Protein AF-A0A2N9E1W4-F1 (afdb_monomer)

pLDDT: mean 73.81, std 16.15, range [37.22, 89.12]

Structure (mmCIF, N/CA/C/O backbone):
data_AF-A0A2N9E1W4-F1
#
_entry.id   AF-A0A2N9E1W4-F1
#
loop_
_atom_site.group_PDB
_atom_site.id
_atom_site.type_symbol
_atom_site.label_atom_id
_atom_site.label_alt_id
_atom_site.label_comp_id
_atom_site.label_asym_id
_atom_site.label_entity_id
_atom_site.label_seq_id
_atom_site.pdbx_PDB_ins_code
_atom_site.Cartn_x
_atom_site.Cartn_y
_atom_site.Cartn_z
_atom_site.occupancy
_atom_site.B_iso_or_equiv
_atom_site.auth_seq_id
_atom_site.auth_comp_id
_atom_site.auth_asym_id
_atom_site.auth_atom_id
_atom_site.pdbx_PDB_model_num
ATOM 1 N N . MET A 1 1 ? -3.552 24.841 -20.305 1.00 37.22 1 MET A N 1
ATOM 2 C CA . MET A 1 1 ? -2.198 24.341 -19.989 1.00 37.22 1 MET A CA 1
ATOM 3 C C . MET A 1 1 ? -2.360 22.920 -19.470 1.00 37.22 1 MET A C 1
ATOM 5 O O . MET A 1 1 ? -2.765 22.790 -18.323 1.00 37.22 1 MET A O 1
ATOM 9 N N . PRO A 1 2 ? -2.221 21.868 -20.293 1.00 41.38 2 PRO A N 1
ATOM 10 C CA . PRO A 1 2 ? -2.474 20.516 -19.816 1.00 41.38 2 PRO A CA 1
ATOM 11 C C . PRO A 1 2 ? -1.180 19.870 -19.306 1.00 41.38 2 PRO A C 1
ATOM 13 O O . PRO A 1 2 ? -0.161 19.918 -19.985 1.00 41.38 2 PRO A O 1
ATOM 16 N N . ALA A 1 3 ? -1.242 19.373 -18.068 1.00 41.91 3 ALA A N 1
ATOM 17 C CA . ALA A 1 3 ? -0.801 18.071 -17.537 1.00 41.91 3 ALA A CA 1
ATOM 18 C C . ALA A 1 3 ? 0.482 17.349 -18.026 1.00 41.91 3 ALA A C 1
ATOM 20 O O . ALA A 1 3 ? 0.708 16.224 -17.608 1.00 41.91 3 ALA A O 1
ATOM 21 N N . VAL A 1 4 ? 1.349 17.935 -18.852 1.00 42.50 4 VAL A N 1
ATOM 22 C CA . VAL A 1 4 ? 2.433 17.187 -19.533 1.00 42.50 4 VAL A CA 1
ATOM 23 C C . VAL A 1 4 ? 3.766 17.181 -18.755 1.00 42.50 4 VAL A C 1
ATOM 25 O O . VAL A 1 4 ? 4.711 16.500 -19.133 1.00 42.50 4 VAL A O 1
ATOM 28 N N . ILE A 1 5 ? 3.877 17.907 -17.636 1.00 44.47 5 ILE A N 1
ATOM 29 C CA . ILE A 1 5 ? 5.156 18.027 -16.903 1.00 44.47 5 ILE A CA 1
ATOM 30 C C . ILE A 1 5 ? 5.393 16.868 -15.919 1.00 44.47 5 ILE A C 1
ATOM 32 O O . ILE A 1 5 ? 6.541 16.610 -15.569 1.00 44.47 5 ILE A O 1
ATOM 36 N N . LEU A 1 6 ? 4.357 16.127 -15.510 1.00 42.59 6 LEU A N 1
ATOM 37 C CA . LEU A 1 6 ? 4.530 15.062 -14.513 1.00 42.59 6 LEU A CA 1
ATOM 38 C C . LEU A 1 6 ? 4.748 13.667 -15.122 1.00 42.59 6 LEU A C 1
ATOM 40 O O . LEU A 1 6 ? 5.399 12.839 -14.496 1.00 42.59 6 LEU A O 1
ATOM 44 N N . GLU A 1 7 ? 4.302 13.422 -16.358 1.00 43.50 7 GLU A N 1
ATOM 45 C CA . GLU A 1 7 ? 4.431 12.098 -16.994 1.00 43.50 7 GLU A CA 1
ATOM 46 C C . GLU A 1 7 ? 5.845 11.798 -17.536 1.00 43.50 7 GLU A C 1
ATOM 48 O O . GLU A 1 7 ? 6.194 10.640 -17.737 1.00 43.50 7 GLU A O 1
ATOM 53 N N . ASN A 1 8 ? 6.705 12.811 -17.709 1.00 40.19 8 ASN A N 1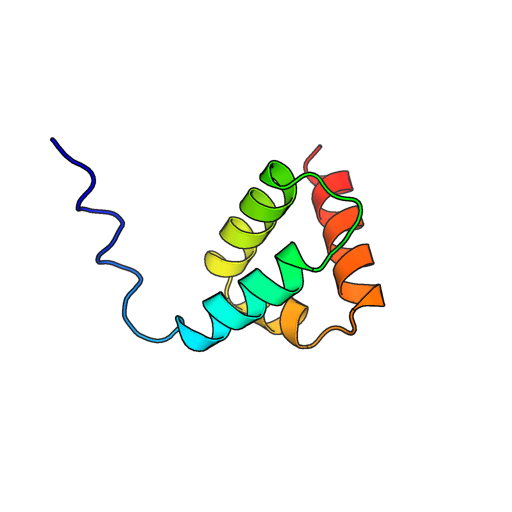
ATOM 54 C CA . ASN A 1 8 ? 8.012 12.653 -18.369 1.00 40.19 8 ASN A CA 1
ATOM 55 C C . ASN A 1 8 ? 9.237 12.563 -17.434 1.00 40.19 8 ASN A C 1
ATOM 57 O O . ASN A 1 8 ? 10.358 12.472 -17.933 1.00 40.19 8 ASN A O 1
ATOM 61 N N . PHE A 1 9 ? 9.071 12.589 -16.105 1.00 41.09 9 PHE A N 1
ATOM 62 C CA . PHE A 1 9 ? 10.207 12.513 -15.165 1.00 41.09 9 PHE A CA 1
ATOM 63 C C . PHE A 1 9 ? 10.405 11.126 -14.521 1.00 41.09 9 PHE A C 1
ATOM 65 O O . PHE A 1 9 ? 11.463 10.874 -13.955 1.00 41.09 9 PHE A O 1
ATOM 72 N N . LEU A 1 10 ? 9.441 10.204 -14.648 1.00 47.22 10 LEU A N 1
ATOM 73 C CA . LEU A 1 10 ? 9.496 8.872 -14.015 1.00 47.22 10 LEU A CA 1
ATOM 74 C C . LEU A 1 10 ? 9.697 7.693 -14.992 1.00 47.22 10 LEU A C 1
ATOM 76 O O . LEU A 1 10 ? 9.899 6.568 -14.550 1.00 47.22 10 LEU A O 1
ATOM 80 N N . ALA A 1 11 ? 9.709 7.925 -16.307 1.00 48.75 11 ALA A N 1
ATOM 81 C CA . ALA A 1 11 ? 9.635 6.874 -17.338 1.00 48.75 11 ALA A CA 1
ATOM 82 C C . ALA A 1 11 ? 10.945 6.088 -17.616 1.00 48.75 11 ALA A C 1
ATOM 84 O O . ALA A 1 11 ? 11.197 5.679 -18.747 1.00 48.75 11 ALA A O 1
ATOM 85 N N . GLY A 1 12 ? 11.832 5.916 -16.633 1.00 42.97 12 GLY A N 1
ATOM 86 C CA . GLY A 1 12 ? 13.190 5.411 -16.881 1.00 42.97 12 GLY A CA 1
ATOM 87 C C . GLY A 1 12 ? 13.467 3.962 -16.486 1.00 42.97 12 GLY A C 1
ATOM 88 O O . GLY A 1 12 ? 13.929 3.178 -17.311 1.00 42.97 12 GLY A O 1
ATOM 89 N N . CYS A 1 13 ? 13.273 3.620 -15.209 1.00 42.16 13 CYS A N 1
ATOM 90 C CA . CYS A 1 13 ? 13.888 2.413 -14.637 1.00 42.16 13 CYS A CA 1
ATOM 91 C C . CYS A 1 13 ? 13.028 1.658 -13.602 1.00 42.16 13 CYS A C 1
ATOM 93 O O . CYS A 1 13 ? 13.452 0.589 -13.166 1.00 42.16 13 CYS A O 1
ATOM 95 N N . ASP A 1 14 ? 11.839 2.154 -13.240 1.00 53.00 14 ASP A N 1
ATOM 96 C CA . ASP A 1 14 ? 11.040 1.633 -12.112 1.00 53.00 14 ASP A CA 1
ATOM 97 C C . ASP A 1 14 ? 9.709 0.961 -12.498 1.00 53.00 14 ASP A C 1
ATOM 99 O O . ASP A 1 14 ? 9.074 0.361 -11.635 1.00 53.00 14 ASP A O 1
ATOM 103 N N . ASP A 1 15 ? 9.291 0.975 -13.770 1.00 53.97 15 ASP A N 1
ATOM 104 C CA . ASP A 1 15 ? 7.957 0.492 -14.192 1.00 53.97 15 ASP A CA 1
ATOM 105 C C . ASP A 1 15 ? 7.650 -0.955 -13.771 1.00 53.97 15 ASP A C 1
ATOM 107 O O . ASP A 1 15 ? 6.518 -1.278 -13.410 1.00 53.97 15 ASP A O 1
ATOM 111 N N . PHE A 1 16 ? 8.655 -1.836 -13.764 1.00 54.56 16 PHE A N 1
ATOM 112 C CA . PHE A 1 16 ? 8.455 -3.222 -13.338 1.00 54.56 16 PHE A CA 1
ATOM 113 C C . PHE A 1 16 ? 8.190 -3.331 -11.828 1.00 54.56 16 PHE A C 1
ATOM 115 O O . PHE A 1 16 ? 7.291 -4.059 -11.409 1.00 54.56 16 PHE A O 1
ATOM 122 N N . ILE A 1 17 ? 8.931 -2.576 -11.005 1.00 67.50 17 ILE A N 1
ATOM 123 C CA . ILE A 1 17 ? 8.738 -2.572 -9.548 1.00 67.50 17 ILE A CA 1
ATOM 124 C C . ILE A 1 17 ? 7.453 -1.824 -9.189 1.00 67.50 17 ILE A C 1
ATOM 126 O O . ILE A 1 17 ? 6.727 -2.273 -8.308 1.00 67.50 17 ILE A O 1
ATOM 130 N N . ALA A 1 18 ? 7.135 -0.734 -9.890 1.00 71.06 18 ALA A N 1
ATOM 131 C CA . ALA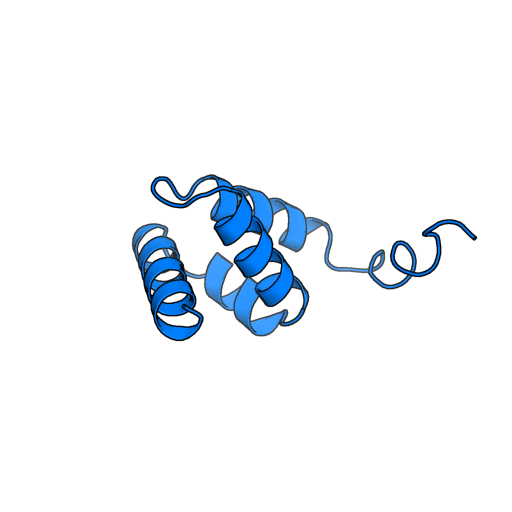 A 1 18 ? 5.912 0.032 -9.690 1.00 71.06 18 ALA A CA 1
ATOM 132 C C . ALA A 1 18 ? 4.659 -0.812 -9.962 1.00 71.06 18 ALA A C 1
ATOM 134 O O . ALA A 1 18 ? 3.726 -0.781 -9.162 1.00 71.06 18 ALA A O 1
ATOM 135 N N . ASN A 1 19 ? 4.652 -1.617 -11.030 1.00 77.06 19 ASN A N 1
ATOM 136 C CA . ASN A 1 19 ? 3.518 -2.483 -11.347 1.00 77.06 19 ASN A CA 1
ATOM 137 C C . ASN A 1 19 ? 3.326 -3.603 -10.308 1.00 77.06 19 ASN A C 1
ATOM 139 O O . ASN A 1 19 ? 2.216 -3.795 -9.814 1.00 77.06 19 ASN A O 1
ATOM 143 N N . GLU A 1 20 ? 4.393 -4.313 -9.918 1.00 83.06 20 GLU A N 1
ATOM 144 C CA . GLU A 1 20 ? 4.281 -5.350 -8.878 1.00 83.06 20 GLU A CA 1
ATOM 145 C C . GLU A 1 20 ? 3.915 -4.763 -7.504 1.00 83.06 20 GLU A C 1
ATOM 147 O O . GLU A 1 20 ? 3.160 -5.368 -6.738 1.00 83.06 20 GLU A O 1
ATOM 152 N N . LEU A 1 21 ? 4.431 -3.574 -7.184 1.00 83.31 21 LEU A N 1
ATOM 153 C CA . LEU A 1 21 ? 4.100 -2.863 -5.956 1.00 83.31 21 LEU A CA 1
ATOM 154 C C . LEU A 1 21 ? 2.630 -2.439 -5.948 1.00 83.31 21 LEU A C 1
ATOM 156 O O . LEU A 1 21 ? 1.960 -2.610 -4.931 1.00 83.31 21 LEU A O 1
ATOM 160 N N . TYR A 1 22 ? 2.124 -1.933 -7.073 1.00 82.88 22 TYR A N 1
ATOM 161 C CA . TYR A 1 22 ? 0.725 -1.555 -7.224 1.00 82.88 22 TYR A CA 1
ATOM 162 C C . TYR A 1 22 ? -0.185 -2.756 -6.972 1.00 82.88 22 TYR A C 1
ATOM 164 O O . TYR A 1 22 ? -1.070 -2.684 -6.121 1.00 82.88 22 TYR A O 1
ATOM 172 N N . GLU A 1 23 ? 0.088 -3.894 -7.615 1.00 83.88 23 GLU A N 1
ATOM 173 C CA . GLU A 1 23 ? -0.664 -5.124 -7.363 1.00 83.88 23 GLU A CA 1
ATOM 174 C C . GLU A 1 23 ? -0.581 -5.547 -5.896 1.00 83.88 23 GLU A C 1
ATOM 176 O O . GLU A 1 23 ? -1.610 -5.856 -5.298 1.00 83.88 23 GLU A O 1
ATOM 181 N N . ALA A 1 24 ? 0.608 -5.519 -5.283 1.00 83.44 24 ALA A N 1
ATOM 182 C CA . ALA A 1 24 ? 0.817 -5.897 -3.885 1.00 83.44 24 ALA A CA 1
ATOM 183 C C . ALA A 1 24 ? 0.088 -4.987 -2.880 1.00 83.44 24 ALA A C 1
ATOM 185 O O . ALA A 1 24 ? -0.318 -5.451 -1.810 1.00 83.44 24 ALA A O 1
ATOM 186 N N . VAL A 1 25 ? -0.051 -3.699 -3.195 1.00 82.69 25 VAL A N 1
ATOM 187 C CA . VAL A 1 25 ? -0.793 -2.728 -2.385 1.00 82.69 25 VAL A CA 1
ATOM 188 C C . VAL A 1 25 ? -2.296 -2.925 -2.593 1.00 82.69 25 VAL A C 1
ATOM 190 O O . VAL A 1 25 ? -3.019 -3.081 -1.611 1.00 82.69 25 VAL A O 1
ATOM 193 N N . MET A 1 26 ? -2.752 -3.031 -3.844 1.00 81.81 26 MET A N 1
ATOM 194 C CA . MET A 1 26 ? -4.169 -3.185 -4.198 1.00 81.81 26 MET A CA 1
ATOM 195 C C . MET A 1 26 ? -4.760 -4.546 -3.813 1.00 81.81 26 MET A C 1
ATOM 197 O O . MET A 1 26 ? -5.948 -4.634 -3.519 1.00 81.81 26 MET A O 1
ATOM 201 N N . THR A 1 27 ? -3.950 -5.605 -3.722 1.00 82.69 27 THR A N 1
ATOM 202 C CA . THR A 1 27 ? -4.395 -6.898 -3.158 1.00 82.69 27 THR A CA 1
ATOM 203 C C . THR A 1 27 ? -4.562 -6.874 -1.640 1.00 82.69 27 THR A C 1
ATOM 205 O O . THR A 1 27 ? -5.044 -7.854 -1.066 1.00 82.69 27 THR A O 1
ATOM 208 N N . THR A 1 28 ? -4.179 -5.794 -0.952 1.00 79.62 28 THR A N 1
ATOM 209 C CA . THR A 1 28 ? -4.384 -5.710 0.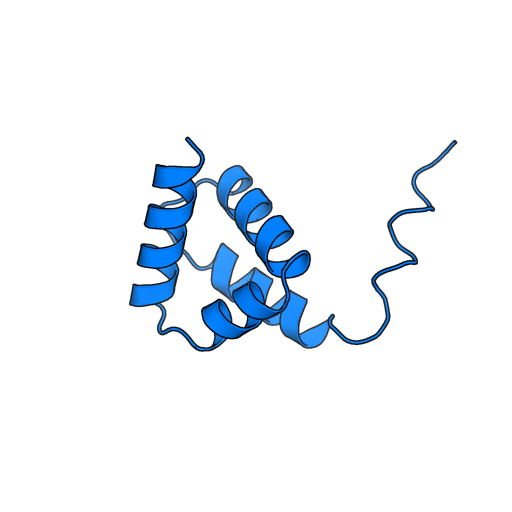495 1.00 79.62 28 THR A CA 1
ATOM 210 C C . THR A 1 28 ? -5.840 -5.370 0.807 1.00 79.62 28 THR A C 1
ATOM 212 O O . THR A 1 28 ? -6.246 -4.211 0.831 1.00 79.62 28 THR A O 1
ATOM 215 N N . GLU A 1 29 ? -6.624 -6.400 1.115 1.00 76.00 29 GLU A N 1
ATOM 216 C CA . GLU A 1 29 ? -8.019 -6.247 1.523 1.00 76.00 29 GLU A CA 1
ATOM 217 C C . GLU A 1 29 ? -8.161 -5.571 2.901 1.00 76.00 29 GLU A C 1
ATOM 219 O O . GLU A 1 29 ? -7.430 -5.871 3.856 1.00 76.00 29 GLU A O 1
ATOM 224 N N . GLY A 1 30 ? -9.168 -4.699 3.021 1.00 79.75 30 GLY A N 1
ATOM 225 C CA . GLY A 1 30 ? -9.534 -4.022 4.271 1.00 79.75 30 GLY A CA 1
ATOM 226 C C . GLY A 1 30 ? -9.146 -2.544 4.362 1.00 79.75 30 GLY A C 1
ATOM 227 O O . GLY A 1 30 ? -9.352 -1.950 5.417 1.00 79.75 30 GLY A O 1
ATOM 228 N N . PHE A 1 31 ? -8.632 -1.948 3.283 1.00 81.06 31 PHE A N 1
ATOM 229 C CA . PHE A 1 31 ? -8.372 -0.508 3.176 1.00 81.06 31 PHE A CA 1
ATOM 230 C C . PHE A 1 31 ? -9.159 0.099 2.017 1.00 81.06 31 PHE A C 1
ATOM 232 O O . PHE A 1 31 ? -9.474 -0.589 1.047 1.00 81.06 31 PHE A O 1
ATOM 239 N N . ALA A 1 32 ? -9.477 1.389 2.122 1.00 83.94 32 ALA A N 1
ATOM 240 C CA . ALA A 1 32 ? -10.090 2.123 1.024 1.00 83.94 32 ALA A CA 1
ATOM 241 C C . ALA A 1 32 ? -9.064 2.370 -0.094 1.00 83.94 32 ALA A C 1
ATOM 243 O O . ALA A 1 32 ? -7.892 2.637 0.178 1.00 83.94 32 ALA A O 1
ATOM 244 N N . GLU A 1 33 ? -9.514 2.318 -1.347 1.00 78.69 33 GLU A N 1
ATOM 245 C CA . GLU A 1 33 ? -8.663 2.490 -2.534 1.00 78.69 33 GLU A CA 1
ATOM 246 C C . GLU A 1 33 ? -7.918 3.836 -2.526 1.00 78.69 33 GLU A C 1
ATOM 248 O O . GLU A 1 33 ? -6.737 3.896 -2.850 1.00 78.69 33 GLU A O 1
ATOM 253 N N . GLU A 1 34 ? -8.564 4.898 -2.037 1.00 80.38 34 GLU A N 1
ATOM 254 C CA . GLU A 1 34 ? -7.965 6.228 -1.846 1.00 80.38 34 GLU A CA 1
ATOM 255 C C . GLU A 1 34 ? -6.783 6.229 -0.862 1.00 80.38 34 GLU A C 1
ATOM 257 O O . GLU A 1 34 ? -5.781 6.915 -1.073 1.00 80.38 34 GLU A O 1
ATOM 262 N N . MET A 1 35 ? -6.860 5.416 0.195 1.00 83.31 35 MET A N 1
ATOM 263 C CA . MET A 1 35 ? -5.782 5.271 1.171 1.00 83.31 35 MET A CA 1
ATOM 264 C C . MET A 1 35 ? -4.627 4.469 0.569 1.00 83.31 35 MET A C 1
ATOM 266 O O . MET A 1 35 ? -3.461 4.835 0.718 1.00 83.31 35 MET A O 1
ATOM 270 N N . LEU A 1 36 ? -4.952 3.391 -0.147 1.00 84.38 36 LEU A N 1
ATOM 271 C CA . LEU A 1 36 ? -3.978 2.558 -0.848 1.00 84.38 36 LEU A CA 1
ATOM 272 C C . LEU A 1 36 ? -3.225 3.349 -1.927 1.00 84.38 36 LEU A C 1
ATOM 274 O O . LEU A 1 36 ? -2.003 3.237 -2.001 1.00 84.38 36 LEU A O 1
ATOM 278 N N . ALA A 1 37 ? -3.917 4.204 -2.684 1.00 83.12 37 ALA A N 1
ATOM 279 C CA . ALA A 1 37 ? -3.305 5.113 -3.651 1.00 83.12 37 ALA A CA 1
ATOM 280 C C . ALA A 1 37 ? -2.316 6.081 -2.977 1.00 83.12 37 ALA A C 1
ATOM 282 O O . ALA A 1 37 ? -1.171 6.184 -3.405 1.00 83.12 37 ALA A O 1
ATOM 283 N N . SER A 1 38 ? -2.697 6.701 -1.853 1.00 83.50 38 SER A N 1
ATOM 284 C CA . SER A 1 38 ? -1.791 7.585 -1.103 1.00 83.50 38 SER A CA 1
ATOM 285 C C . SER A 1 38 ? -0.553 6.858 -0.564 1.00 83.50 38 SER A C 1
ATOM 287 O O . SER A 1 38 ? 0.546 7.416 -0.573 1.00 83.50 38 SER A O 1
ATOM 289 N N . ALA A 1 39 ? -0.712 5.622 -0.082 1.00 85.12 39 ALA A N 1
ATOM 290 C CA . ALA A 1 39 ? 0.411 4.812 0.375 1.00 85.12 39 ALA A CA 1
ATOM 291 C C . ALA A 1 39 ? 1.335 4.424 -0.789 1.00 85.12 39 ALA A C 1
ATOM 293 O O . ALA A 1 39 ? 2.555 4.445 -0.631 1.00 85.12 39 ALA A O 1
ATOM 294 N N . PHE A 1 40 ? 0.762 4.098 -1.947 1.00 83.38 40 PHE A N 1
ATOM 295 C CA . PHE A 1 40 ? 1.504 3.785 -3.162 1.00 83.38 40 PHE A CA 1
ATOM 296 C C . PHE A 1 40 ? 2.328 4.982 -3.649 1.00 83.38 40 PHE A C 1
ATOM 298 O O . PHE A 1 40 ? 3.534 4.835 -3.836 1.00 83.38 40 PHE A O 1
ATOM 305 N N . ASP A 1 41 ? 1.732 6.174 -3.738 1.00 84.38 41 ASP A N 1
ATOM 306 C CA . ASP A 1 41 ? 2.438 7.401 -4.130 1.00 84.38 41 ASP A CA 1
ATOM 307 C C . ASP A 1 41 ? 3.646 7.671 -3.221 1.00 84.38 41 ASP A C 1
ATOM 309 O O . ASP A 1 41 ? 4.737 7.989 -3.697 1.00 84.38 41 ASP A O 1
ATOM 313 N N . TYR A 1 42 ? 3.493 7.456 -1.909 1.00 83.62 42 TYR A N 1
ATOM 314 C CA . TYR A 1 42 ? 4.594 7.576 -0.951 1.00 83.62 42 TYR A CA 1
ATOM 315 C C . TYR A 1 42 ? 5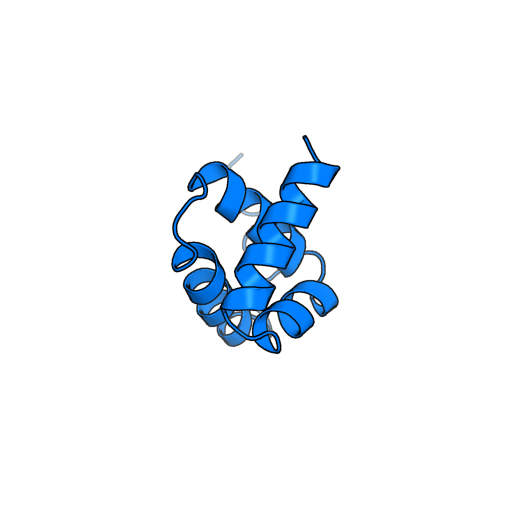.714 6.550 -1.192 1.00 83.62 42 TYR A C 1
ATOM 317 O O . TYR A 1 42 ? 6.894 6.881 -1.077 1.00 83.62 42 TYR A O 1
ATOM 325 N N . MET A 1 43 ? 5.375 5.304 -1.529 1.00 83.31 43 MET A N 1
ATOM 326 C CA . MET A 1 43 ? 6.362 4.258 -1.816 1.00 83.31 43 MET A CA 1
ATOM 327 C C . MET A 1 43 ? 7.075 4.452 -3.160 1.00 83.31 43 MET A C 1
ATOM 329 O O . MET A 1 43 ? 8.237 4.069 -3.276 1.00 83.31 43 MET A O 1
ATOM 333 N N . ILE A 1 44 ? 6.396 5.030 -4.155 1.00 78.69 44 ILE A N 1
ATOM 334 C CA . ILE A 1 44 ? 6.991 5.425 -5.439 1.00 78.69 44 ILE A CA 1
ATOM 335 C C . ILE A 1 44 ? 7.925 6.617 -5.239 1.00 78.69 44 ILE A C 1
ATOM 337 O O . ILE A 1 44 ? 9.024 6.646 -5.789 1.00 78.69 44 ILE A O 1
ATOM 341 N N . GLN A 1 45 ? 7.524 7.576 -4.404 1.00 80.19 45 GLN A N 1
ATOM 342 C CA . GLN A 1 45 ? 8.368 8.711 -4.053 1.00 80.19 45 GLN A CA 1
ATOM 343 C C . GLN A 1 45 ? 9.604 8.283 -3.241 1.00 80.19 45 GLN A C 1
ATOM 345 O O . GLN A 1 45 ? 10.681 8.851 -3.418 1.00 80.19 45 GLN A O 1
ATOM 350 N N . GLU A 1 46 ? 9.470 7.276 -2.372 1.00 82.12 46 GLU A N 1
ATOM 351 C CA . GLU A 1 46 ? 10.562 6.718 -1.572 1.00 82.12 46 GLU A CA 1
ATOM 352 C C . GLU A 1 46 ? 10.851 5.260 -1.968 1.00 82.12 46 GLU A C 1
ATOM 354 O O . GLU A 1 46 ? 10.424 4.306 -1.311 1.00 82.12 46 GLU A O 1
ATOM 359 N N . GLU A 1 47 ? 11.670 5.084 -3.008 1.00 79.06 47 GLU A N 1
ATOM 360 C CA . GLU A 1 47 ? 12.053 3.785 -3.594 1.00 79.06 47 GLU A CA 1
ATOM 361 C C . GLU A 1 47 ? 12.530 2.751 -2.543 1.00 79.06 47 GLU A C 1
ATOM 363 O O . GLU A 1 47 ? 12.311 1.542 -2.669 1.00 79.06 47 GLU A O 1
ATOM 368 N N . LYS A 1 48 ? 13.164 3.199 -1.447 1.00 84.38 48 LYS A N 1
ATOM 369 C CA . LYS A 1 48 ? 13.580 2.327 -0.330 1.00 84.38 48 LYS A CA 1
ATOM 370 C C . LYS A 1 48 ? 12.394 1.683 0.383 1.00 84.38 48 LYS A C 1
ATOM 372 O O . LYS A 1 48 ? 12.482 0.521 0.786 1.00 84.38 48 LYS A O 1
ATOM 377 N N . VAL A 1 49 ? 11.308 2.430 0.561 1.00 83.25 49 VAL A N 1
ATOM 378 C CA . VAL A 1 49 ? 10.078 1.944 1.187 1.00 83.25 49 VAL A CA 1
ATOM 379 C C . VAL A 1 49 ? 9.382 0.969 0.245 1.00 83.25 49 VAL A C 1
ATOM 381 O O . VAL A 1 49 ? 9.042 -0.124 0.697 1.00 83.25 49 VAL A O 1
ATOM 384 N N . GLY A 1 50 ? 9.264 1.295 -1.048 1.00 82.88 50 GLY A N 1
ATOM 385 C CA . GLY A 1 50 ? 8.713 0.383 -2.058 1.00 82.88 50 GLY A CA 1
ATOM 386 C C . GLY A 1 50 ? 9.457 -0.957 -2.102 1.00 82.88 50 GLY A C 1
ATOM 387 O O . GLY A 1 50 ? 8.851 -2.023 -1.963 1.00 82.88 50 GLY A O 1
ATOM 388 N N . ARG A 1 51 ? 10.797 -0.929 -2.141 1.00 81.62 51 ARG A N 1
ATOM 389 C CA . ARG A 1 51 ? 11.618 -2.154 -2.079 1.00 81.62 51 ARG A CA 1
ATOM 390 C C . ARG A 1 51 ? 11.438 -2.934 -0.775 1.00 81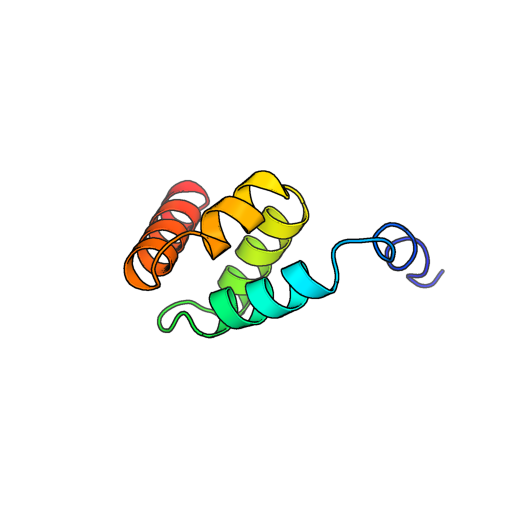.62 51 ARG A C 1
ATOM 392 O O . ARG A 1 51 ? 11.314 -4.160 -0.799 1.00 81.62 51 ARG A O 1
ATOM 399 N N . ALA A 1 52 ? 11.393 -2.251 0.369 1.00 84.69 52 ALA A N 1
ATOM 400 C CA . ALA A 1 52 ? 11.165 -2.900 1.659 1.00 84.69 52 ALA A CA 1
ATOM 401 C C . ALA A 1 52 ? 9.751 -3.493 1.779 1.00 84.69 52 ALA A C 1
ATOM 403 O O . ALA A 1 52 ? 9.574 -4.496 2.469 1.00 84.69 52 ALA A O 1
ATOM 404 N N . PHE A 1 53 ? 8.751 -2.892 1.135 1.00 84.25 53 PHE A N 1
ATOM 405 C CA . PHE A 1 53 ? 7.379 -3.390 1.091 1.00 84.25 53 PHE A CA 1
ATOM 406 C C . PHE A 1 53 ? 7.271 -4.660 0.241 1.00 84.25 53 PHE A C 1
ATOM 408 O O . PHE A 1 53 ? 6.689 -5.656 0.680 1.00 84.25 53 PHE A O 1
ATOM 415 N N . MET A 1 54 ? 7.924 -4.677 -0.921 1.00 82.44 54 MET A N 1
ATOM 416 C CA . MET A 1 54 ? 7.996 -5.858 -1.783 1.00 82.44 54 MET A CA 1
ATOM 417 C C . MET A 1 54 ? 8.697 -7.037 -1.102 1.00 82.44 54 MET A C 1
ATOM 419 O O . MET A 1 54 ? 8.194 -8.159 -1.154 1.00 82.44 54 MET A O 1
ATOM 423 N N . ALA A 1 55 ? 9.782 -6.782 -0.363 1.00 84.19 55 ALA A N 1
ATOM 424 C CA . ALA A 1 55 ? 10.497 -7.806 0.404 1.00 84.19 55 ALA A CA 1
ATOM 425 C C . 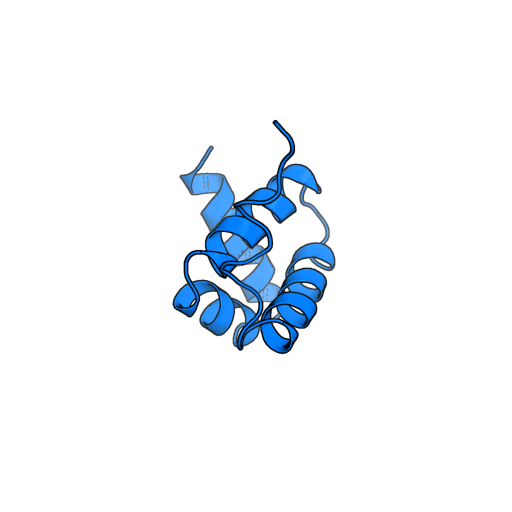ALA A 1 55 ? 9.712 -8.354 1.618 1.00 84.19 55 ALA A C 1
ATOM 427 O O . ALA A 1 55 ? 10.084 -9.381 2.190 1.00 84.19 55 ALA A O 1
ATOM 428 N N . LYS A 1 56 ? 8.638 -7.680 2.054 1.00 81.25 56 LYS A N 1
ATOM 429 C CA . LYS A 1 56 ? 7.805 -8.117 3.184 1.00 81.25 56 LYS A CA 1
ATOM 430 C C . LYS A 1 56 ? 6.795 -9.176 2.751 1.00 81.25 56 LYS A C 1
ATOM 432 O O . LYS A 1 56 ? 6.196 -9.099 1.684 1.00 81.25 56 LYS A O 1
ATOM 437 N N . ALA A 1 57 ? 6.532 -10.124 3.650 1.00 83.25 57 ALA A N 1
ATOM 438 C CA . ALA A 1 57 ? 5.432 -11.071 3.504 1.00 83.25 57 ALA A CA 1
ATOM 439 C C . ALA A 1 57 ? 4.064 -10.349 3.525 1.00 83.25 57 ALA A C 1
ATOM 441 O O . ALA A 1 57 ? 3.945 -9.315 4.188 1.00 83.25 57 ALA A O 1
ATOM 442 N N . PRO A 1 58 ? 3.000 -10.916 2.921 1.00 80.50 58 PRO A N 1
ATOM 443 C CA . PRO A 1 58 ? 1.674 -10.285 2.855 1.00 80.50 58 PRO A CA 1
ATOM 444 C C . PRO A 1 58 ? 1.123 -9.823 4.216 1.00 80.50 58 PRO A C 1
ATOM 446 O O . PRO A 1 58 ? 0.589 -8.726 4.343 1.00 80.50 58 PRO A O 1
ATOM 449 N N . LYS A 1 59 ? 1.351 -10.607 5.281 1.00 83.88 59 LYS A N 1
ATOM 450 C CA . LYS A 1 59 ? 0.966 -10.236 6.658 1.00 83.88 59 LYS A CA 1
ATOM 451 C C . LYS A 1 59 ? 1.662 -8.960 7.154 1.00 83.88 59 LYS A C 1
ATOM 453 O O . LYS A 1 59 ? 1.061 -8.166 7.868 1.00 83.88 59 LYS A O 1
ATOM 458 N N . LEU A 1 60 ? 2.926 -8.765 6.779 1.00 85.81 60 LEU A N 1
ATOM 459 C CA . LEU A 1 60 ? 3.715 -7.588 7.146 1.00 85.81 60 LEU A CA 1
ATOM 460 C C . LEU A 1 60 ? 3.395 -6.379 6.263 1.00 85.81 60 LEU A C 1
ATOM 462 O O . LEU A 1 60 ? 3.532 -5.256 6.736 1.00 85.81 60 LEU A O 1
ATOM 466 N N . ARG A 1 61 ? 2.968 -6.595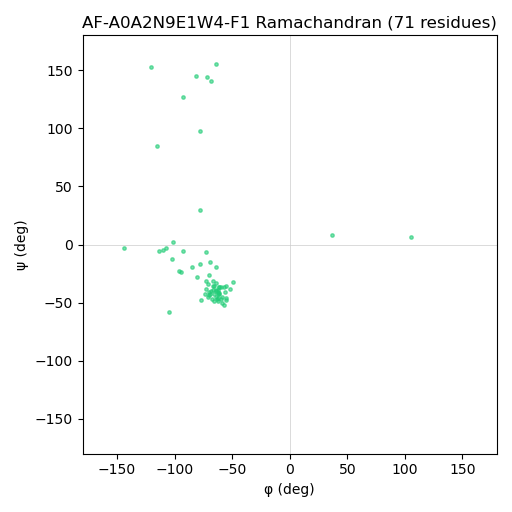 5.012 1.00 85.50 61 ARG A N 1
ATOM 467 C CA . ARG A 1 61 ? 2.462 -5.534 4.126 1.00 85.50 61 ARG A CA 1
ATOM 468 C C . ARG A 1 61 ? 1.200 -4.903 4.702 1.00 85.50 61 ARG A C 1
ATOM 470 O O . ARG A 1 61 ? 1.149 -3.686 4.848 1.00 85.50 61 ARG A O 1
ATOM 477 N N . LYS A 1 62 ? 0.257 -5.738 5.156 1.00 85.56 62 LYS A N 1
ATOM 478 C CA . LYS A 1 62 ? -0.937 -5.275 5.873 1.00 85.56 62 LYS A CA 1
ATOM 479 C C . LYS A 1 62 ? -0.573 -4.464 7.118 1.00 85.56 62 LYS A C 1
ATOM 481 O O . LYS A 1 62 ? -0.998 -3.325 7.235 1.00 85.56 62 LYS A O 1
ATOM 486 N N . LEU A 1 63 ? 0.280 -5.004 7.993 1.00 88.38 63 LEU A N 1
ATOM 487 C CA . LEU A 1 63 ? 0.719 -4.301 9.207 1.00 88.38 63 LEU A CA 1
ATOM 488 C C . LEU A 1 63 ? 1.423 -2.968 8.896 1.00 88.38 63 LEU A C 1
ATOM 490 O O . LEU A 1 63 ? 1.282 -1.993 9.630 1.00 88.38 63 LEU A O 1
ATOM 494 N N . TRP A 1 64 ? 2.205 -2.922 7.814 1.00 89.12 64 TRP A N 1
ATOM 495 C CA . TRP A 1 64 ? 2.862 -1.696 7.374 1.00 89.12 64 TRP A CA 1
ATOM 496 C C . TRP A 1 64 ? 1.835 -0.635 6.972 1.00 89.12 64 TRP A C 1
ATOM 498 O O . TRP A 1 64 ? 1.964 0.500 7.422 1.00 89.12 64 TRP A O 1
ATOM 508 N N . LEU A 1 65 ? 0.812 -1.016 6.199 1.00 87.19 65 LEU A N 1
ATOM 509 C CA . LEU A 1 65 ? -0.285 -0.131 5.800 1.00 87.19 65 LEU A CA 1
ATOM 510 C C . LEU A 1 65 ? -1.076 0.355 7.022 1.00 87.19 65 LEU A C 1
ATOM 512 O O . LEU A 1 65 ? -1.264 1.557 7.170 1.00 87.19 65 LEU A O 1
ATOM 516 N N . GLU A 1 66 ? -1.430 -0.533 7.959 1.00 88.19 66 GLU A N 1
ATOM 517 C CA . GLU A 1 66 ? -2.089 -0.155 9.224 1.00 88.19 66 GLU A CA 1
ATOM 518 C C . GLU A 1 66 ? -1.274 0.885 9.998 1.00 88.19 66 GLU A C 1
ATOM 520 O O . GLU A 1 66 ? -1.807 1.899 1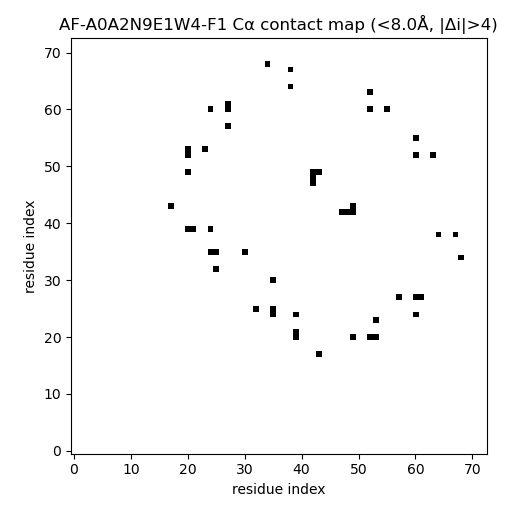0.443 1.00 88.19 66 GLU A O 1
ATOM 525 N N . ASN A 1 67 ? 0.036 0.669 10.126 1.00 88.75 67 ASN A N 1
ATOM 526 C CA . ASN A 1 67 ? 0.924 1.591 10.826 1.00 88.75 67 ASN A CA 1
ATOM 527 C C . ASN A 1 67 ? 1.152 2.901 10.051 1.00 88.75 67 ASN A C 1
ATOM 529 O O . ASN A 1 67 ? 1.325 3.946 10.674 1.00 88.75 67 ASN A O 1
ATOM 533 N N . TYR A 1 68 ? 1.178 2.865 8.718 1.00 86.25 68 TYR A N 1
ATOM 534 C CA . TYR A 1 68 ? 1.274 4.063 7.886 1.00 86.25 68 TYR A CA 1
ATOM 535 C C . TYR A 1 68 ? 0.018 4.922 8.044 1.00 86.25 68 TYR A C 1
ATOM 537 O O . TYR A 1 68 ? 0.124 6.109 8.342 1.00 86.25 68 TYR A O 1
ATOM 545 N N . PHE A 1 69 ? -1.167 4.325 7.942 1.00 84.19 69 PHE A N 1
ATOM 546 C CA . PHE A 1 69 ? -2.423 5.052 8.098 1.00 84.19 69 PHE A CA 1
ATOM 547 C C . PHE A 1 69 ? -2.648 5.522 9.534 1.00 84.19 69 PHE A C 1
ATOM 549 O O . PHE A 1 69 ? -3.014 6.670 9.736 1.00 84.19 69 PHE A O 1
ATOM 556 N N . SER A 1 70 ? -2.312 4.709 10.539 1.00 84.00 70 SER A N 1
ATOM 557 C CA . SER A 1 70 ? -2.406 5.109 11.951 1.00 84.00 70 SER A CA 1
ATOM 558 C C . SER A 1 70 ? -1.468 6.258 12.342 1.00 84.00 70 SER A C 1
ATOM 560 O O . SER A 1 70 ? -1.659 6.841 13.405 1.00 84.00 70 SER A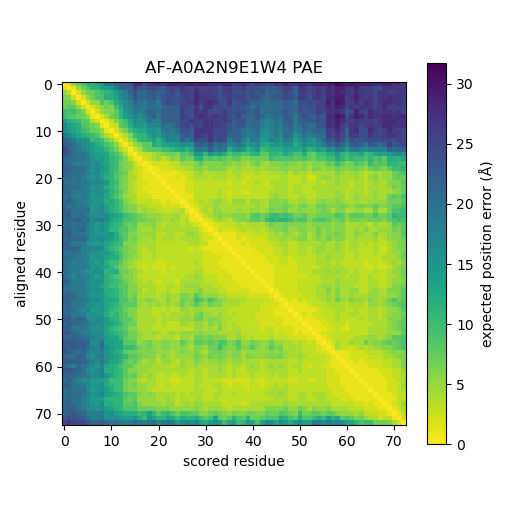 O 1
ATOM 562 N N . LYS A 1 71 ? -0.414 6.534 11.564 1.00 78.56 71 LYS A N 1
ATOM 563 C CA . LYS A 1 71 ? 0.521 7.642 11.822 1.00 78.56 71 LYS A CA 1
ATOM 564 C C . LYS A 1 71 ? 0.198 8.907 11.032 1.00 78.56 71 LYS A C 1
ATOM 566 O O . LYS A 1 71 ? 0.671 9.971 11.416 1.00 78.56 71 LYS A O 1
ATOM 571 N N . ASN A 1 72 ? -0.523 8.772 9.921 1.00 70.19 72 ASN A N 1
ATOM 572 C CA . ASN A 1 72 ? -0.835 9.865 9.001 1.00 70.19 72 ASN A CA 1
ATOM 573 C C . ASN A 1 72 ? -2.312 10.311 9.066 1.00 70.19 72 ASN A C 1
ATOM 575 O O . ASN A 1 72 ? -2.668 11.274 8.389 1.00 70.19 72 ASN A O 1
ATOM 579 N N . MET A 1 73 ? -3.147 9.644 9.875 1.00 59.25 73 MET A N 1
ATOM 580 C CA . MET A 1 73 ? -4.498 10.064 10.289 1.00 59.25 73 MET A CA 1
ATOM 581 C C . MET A 1 73 ? -4.504 10.443 11.768 1.00 59.25 73 MET A C 1
ATOM 583 O O . MET A 1 73 ? -5.269 11.366 12.122 1.00 59.25 73 MET A O 1
#

Organism: Fagus sylvatica (NCBI:txid28930)

Sequence (73 aa):
MPAVILENFLAGCDDFIANELYEAVMTTEGFAEEMLASAFDYMIQEEKVGRAFMAKAPKLRKLWLENYFSKNM

Solvent-accessible surface area (backbone atoms only — not comparable to full-atom values): 4530 Å² total; per-residue (Å²): 136,78,85,66,79,70,71,74,78,66,83,80,86,47,67,70,59,52,52,54,46,48,51,63,50,71,68,48,82,92,66,57,69,73,58,47,50,55,53,46,53,52,22,68,75,35,57,68,52,38,53,54,47,68,74,38,54,72,74,51,40,50,54,48,50,54,54,50,50,70,71,76,108

Radius of gyration: 13.09 Å; Cα contacts (8 Å, |Δi|>4): 26; chains: 1; bounding box: 24×35×32 Å

Mean predicted aligned error: 9.3 Å

Secondary structure (DSSP, 8-state):
--S-SSTTSSTTT-HHHHHHHHHHHHT-TTS-HHHHHHHHHHHHHSHHHHHHHHTS-HHHHHHHHHHHHHHH-

Nearest PDB structures (foldseek):
  8da5-assembly2_D  TM=7.237E-01  e=2.620E+00  synthetic construct
  8da5-assembly1_B  TM=6.852E-01  e=3.812E+00  synthetic construct
  1q2n-assembly1_A  TM=5.950E-01  e=3.364E+00  Staphylococcus aureus
  3qwo-assembly1_P  TM=6.838E-01  e=5.210E+00  Staphylococcus aureus
  8daa-assembly2_D  TM=6.311E-01  e=5.546E+00  synthetic construct

Foldseek 3Di:
DDDPPPPPPLPDDCVVLLVVLLVLLVPLPDDDPVLSVVVSVVCSVVVVNSVVLVVDDSVVVNVVSVVVVVVVD